Protein AF-A0A1V2QNB5-F1 (afdb_monomer)

Structure (mmCIF, N/CA/C/O backbone):
data_AF-A0A1V2QNB5-F1
#
_entry.id   AF-A0A1V2QNB5-F1
#
loop_
_atom_site.group_PDB
_atom_site.id
_atom_site.type_symbol
_atom_site.label_atom_id
_atom_site.label_alt_id
_atom_site.label_comp_id
_atom_site.label_asym_id
_atom_site.label_entity_id
_atom_site.label_seq_id
_atom_site.pdbx_PDB_ins_code
_atom_site.Cartn_x
_atom_site.Cartn_y
_atom_site.Cartn_z
_atom_site.occupancy
_atom_site.B_iso_or_equiv
_atom_site.auth_seq_id
_atom_site.auth_comp_id
_atom_site.auth_asym_id
_atom_site.auth_atom_id
_atom_site.pdbx_PDB_model_num
ATOM 1 N N . MET A 1 1 ? 10.510 26.932 0.802 1.00 48.47 1 MET A N 1
ATOM 2 C CA . MET A 1 1 ? 9.905 25.818 1.568 1.00 48.47 1 MET A CA 1
ATOM 3 C C . MET A 1 1 ? 9.309 24.853 0.549 1.00 48.47 1 MET A C 1
ATOM 5 O O . MET A 1 1 ? 8.518 25.289 -0.274 1.00 48.47 1 MET A O 1
ATOM 9 N N . ASN A 1 2 ? 9.828 23.622 0.492 1.00 51.28 2 ASN A N 1
ATOM 10 C CA . ASN A 1 2 ? 9.692 22.687 -0.637 1.00 51.28 2 ASN A CA 1
ATOM 11 C C . ASN A 1 2 ? 8.295 22.054 -0.725 1.00 51.28 2 ASN A C 1
ATOM 13 O O . ASN A 1 2 ? 7.867 21.399 0.221 1.00 51.28 2 ASN A O 1
ATOM 17 N N . ALA A 1 3 ? 7.642 22.161 -1.886 1.00 62.28 3 ALA A N 1
ATOM 18 C CA . ALA A 1 3 ? 6.327 21.572 -2.167 1.00 62.28 3 ALA A CA 1
ATOM 19 C C . ALA A 1 3 ? 6.233 20.064 -1.835 1.00 62.28 3 ALA A C 1
ATOM 21 O O . ALA A 1 3 ? 5.201 19.597 -1.362 1.00 62.28 3 ALA A O 1
ATOM 22 N N . SER A 1 4 ? 7.329 19.311 -1.993 1.00 61.31 4 SER A N 1
ATOM 23 C CA . SER A 1 4 ? 7.379 17.872 -1.694 1.00 61.31 4 SER A CA 1
ATOM 24 C C . SER A 1 4 ? 7.181 17.534 -0.211 1.00 61.31 4 SER A C 1
ATOM 26 O O . SER A 1 4 ? 6.641 16.478 0.097 1.00 61.31 4 SER A O 1
ATOM 28 N N . ALA A 1 5 ? 7.597 18.410 0.712 1.00 68.69 5 ALA A N 1
ATOM 29 C CA . ALA A 1 5 ? 7.416 18.175 2.147 1.00 68.69 5 ALA A CA 1
ATOM 30 C C . ALA A 1 5 ? 5.955 18.387 2.581 1.00 68.69 5 ALA A C 1
ATOM 32 O O . ALA A 1 5 ? 5.453 17.624 3.401 1.00 68.69 5 ALA A O 1
ATOM 33 N N . SER A 1 6 ? 5.267 19.373 1.986 1.00 79.25 6 SER A N 1
ATOM 34 C CA . SER A 1 6 ? 3.829 19.600 2.213 1.00 79.25 6 SER A CA 1
ATOM 35 C C . SER A 1 6 ? 3.013 18.397 1.752 1.00 79.25 6 SER A C 1
ATOM 37 O O . SER A 1 6 ? 2.208 17.865 2.506 1.00 79.25 6 SER A O 1
ATOM 39 N N . HIS A 1 7 ? 3.316 17.895 0.553 1.00 84.06 7 HIS A N 1
ATOM 40 C CA . HIS A 1 7 ? 2.562 16.798 -0.046 1.00 84.06 7 HIS A CA 1
ATOM 41 C C . HIS A 1 7 ? 2.632 15.498 0.770 1.00 84.06 7 HIS A C 1
ATOM 43 O O . HIS A 1 7 ? 1.643 14.786 0.911 1.00 84.06 7 HIS A O 1
ATOM 49 N N . ILE A 1 8 ? 3.794 15.194 1.353 1.00 86.19 8 ILE A N 1
ATOM 50 C CA . ILE A 1 8 ? 3.954 14.013 2.209 1.00 86.19 8 ILE A CA 1
ATOM 51 C C . ILE A 1 8 ? 3.248 14.179 3.553 1.00 86.19 8 ILE A C 1
ATOM 53 O O . ILE A 1 8 ? 2.652 13.221 4.041 1.00 86.19 8 ILE A O 1
ATOM 57 N N . ALA A 1 9 ? 3.280 15.377 4.140 1.00 88.38 9 ALA A N 1
ATOM 58 C CA . ALA A 1 9 ? 2.545 15.653 5.370 1.00 88.38 9 ALA A CA 1
ATOM 59 C C . ALA A 1 9 ? 1.028 15.516 5.158 1.00 88.38 9 ALA A C 1
ATOM 61 O O . ALA A 1 9 ? 0.344 14.918 5.986 1.00 88.38 9 ALA A O 1
ATOM 62 N N . GLU A 1 10 ? 0.518 16.005 4.026 1.00 90.06 10 GLU A N 1
ATOM 63 C CA . GLU A 1 10 ? -0.882 15.850 3.619 1.00 90.06 10 GLU A CA 1
ATOM 64 C C . GLU A 1 10 ? -1.255 14.376 3.428 1.00 90.06 10 GLU A C 1
ATOM 66 O O . GLU A 1 10 ? -2.264 13.928 3.972 1.00 90.06 10 GLU A O 1
ATOM 71 N N . LEU A 1 11 ? -0.422 13.599 2.726 1.00 88.38 11 LEU A N 1
ATOM 72 C CA . LEU A 1 11 ? -0.644 12.163 2.541 1.00 88.38 11 LEU A CA 1
ATOM 73 C C . LEU A 1 11 ? -0.657 11.413 3.877 1.00 88.38 11 LEU A C 1
ATOM 75 O O . LEU A 1 11 ? -1.543 10.597 4.119 1.00 88.38 11 LEU A O 1
ATOM 79 N N . HIS A 1 12 ? 0.298 11.701 4.764 1.00 91.94 12 HIS A N 1
ATOM 80 C CA . HIS A 1 12 ? 0.333 11.089 6.089 1.00 91.94 12 HIS A CA 1
ATOM 81 C C . HIS A 1 12 ? -0.925 11.442 6.891 1.00 91.94 12 HIS A C 1
ATOM 83 O O . HIS A 1 12 ? -1.538 10.554 7.477 1.00 91.94 12 HIS A O 1
ATOM 89 N N . ALA A 1 13 ? -1.357 12.708 6.866 1.00 93.00 13 ALA A N 1
ATOM 90 C CA . ALA A 1 13 ? -2.582 13.140 7.533 1.00 93.00 13 ALA A CA 1
ATOM 91 C C . ALA A 1 13 ? -3.816 12.386 7.011 1.00 93.00 13 ALA A C 1
ATOM 93 O O . ALA A 1 13 ? -4.605 11.898 7.818 1.00 93.00 13 ALA A O 1
ATOM 94 N N . GLN A 1 14 ? -3.946 12.227 5.689 1.00 92.19 14 GLN A N 1
ATOM 95 C CA . GLN A 1 14 ? -5.027 11.451 5.071 1.00 92.19 14 GLN A CA 1
ATOM 96 C C . GLN A 1 14 ? -5.015 9.990 5.527 1.00 92.19 14 GLN A C 1
ATOM 98 O O . GLN A 1 14 ? -6.042 9.481 5.963 1.00 92.19 14 GLN A O 1
ATOM 103 N N . VAL A 1 15 ? -3.849 9.337 5.500 1.00 94.50 15 VAL A N 1
ATOM 104 C CA . VAL A 1 15 ? -3.688 7.946 5.951 1.00 94.50 15 VAL A CA 1
ATOM 105 C C . VAL A 1 15 ? -4.107 7.794 7.413 1.00 94.50 15 VAL A C 1
ATOM 107 O O . VAL A 1 15 ? -4.897 6.912 7.734 1.00 94.50 15 VAL A O 1
ATOM 110 N N . THR A 1 16 ? -3.642 8.686 8.291 1.00 94.75 16 THR A N 1
ATOM 111 C CA . THR A 1 16 ? -3.956 8.625 9.729 1.00 94.75 16 THR A CA 1
ATOM 112 C C . THR A 1 16 ? -5.381 9.046 10.087 1.00 94.75 16 THR A C 1
ATOM 114 O O . THR A 1 16 ? -5.803 8.830 11.218 1.00 94.75 16 THR A O 1
ATOM 117 N N . ALA A 1 17 ? -6.127 9.654 9.160 1.00 94.81 17 ALA A N 1
ATOM 118 C CA . ALA A 1 17 ? -7.523 10.025 9.382 1.00 94.81 17 ALA A CA 1
ATOM 119 C C . ALA A 1 17 ? -8.484 8.831 9.246 1.00 94.81 17 ALA A C 1
ATOM 121 O O . ALA A 1 17 ? -9.635 8.919 9.678 1.00 94.81 17 ALA A O 1
ATOM 122 N N . HIS A 1 18 ? -8.038 7.721 8.651 1.00 93.69 18 HIS A N 1
ATOM 123 C CA . HIS A 1 18 ? -8.824 6.495 8.589 1.00 93.69 18 HIS A CA 1
ATOM 124 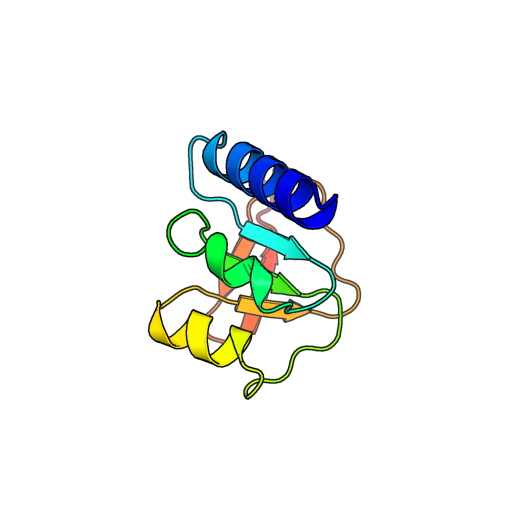C C . HIS A 1 18 ? -8.864 5.799 9.955 1.00 93.69 18 HIS A C 1
ATOM 126 O O . HIS A 1 18 ? -7.874 5.764 10.681 1.00 93.69 18 HIS A O 1
ATOM 132 N N . ALA A 1 19 ? -10.023 5.227 10.298 1.00 92.50 19 ALA A N 1
ATOM 133 C CA . ALA A 1 19 ? -10.222 4.534 11.574 1.00 92.50 19 ALA A CA 1
ATOM 134 C C . ALA A 1 19 ? -9.359 3.267 11.708 1.00 92.50 19 ALA A C 1
ATOM 136 O O . ALA A 1 19 ? -8.975 2.891 12.813 1.00 92.50 19 ALA A O 1
ATOM 137 N N . GLU A 1 20 ? -9.048 2.631 10.580 1.00 93.00 20 GLU A N 1
ATOM 138 C CA . GLU A 1 20 ? -8.166 1.473 10.484 1.00 93.00 20 GLU A CA 1
ATOM 139 C C . GLU A 1 20 ? -7.039 1.773 9.484 1.00 93.00 20 GLU A C 1
ATOM 141 O O . GLU A 1 20 ? -7.274 2.516 8.522 1.00 93.00 20 GLU A O 1
ATOM 146 N N . PRO A 1 21 ? -5.830 1.206 9.670 1.00 96.06 21 PRO A N 1
ATOM 147 C CA . 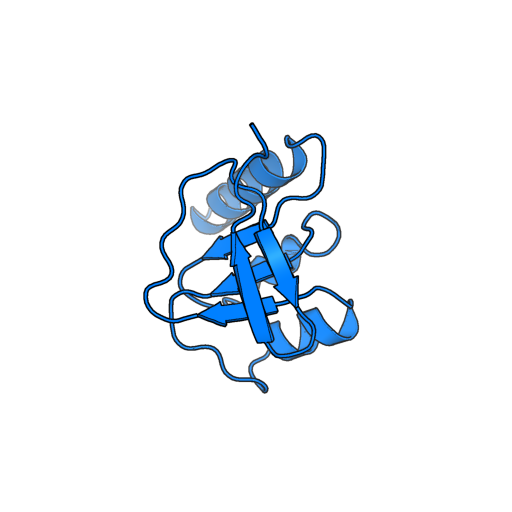PRO A 1 21 ? -4.721 1.404 8.742 1.00 96.06 21 PRO A CA 1
ATOM 148 C C . PRO A 1 21 ? -5.111 0.993 7.311 1.00 96.06 21 PRO A C 1
ATOM 150 O O . PRO A 1 21 ? -5.445 -0.171 7.080 1.00 96.06 21 PRO A O 1
ATOM 153 N N . PRO A 1 22 ? -5.065 1.901 6.322 1.00 96.88 22 PRO A N 1
ATOM 154 C CA . PRO A 1 22 ? -5.495 1.585 4.967 1.00 96.88 22 PRO A CA 1
ATOM 155 C C . PRO A 1 22 ? -4.428 0.800 4.197 1.00 96.88 22 PRO A C 1
ATOM 157 O O . PRO A 1 22 ? -3.233 0.861 4.501 1.00 96.88 22 PRO A O 1
ATOM 160 N N . VAL A 1 23 ? -4.850 0.110 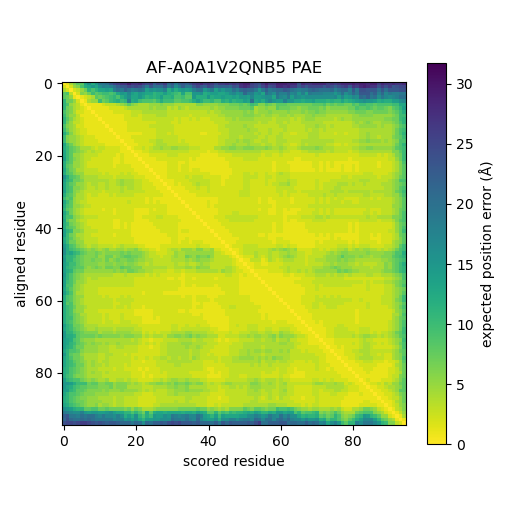3.136 1.00 96.94 23 VAL A N 1
ATOM 161 C CA . VAL A 1 23 ? -3.946 -0.316 2.059 1.00 96.94 23 VAL A CA 1
ATOM 162 C C . VAL A 1 23 ? -3.786 0.844 1.082 1.00 96.94 23 VAL A C 1
ATOM 164 O O . VAL A 1 23 ? -4.775 1.380 0.584 1.00 96.94 23 VAL A O 1
ATOM 167 N N . VAL A 1 24 ? -2.544 1.223 0.782 1.00 95.62 24 VAL A N 1
ATOM 168 C CA . VAL A 1 24 ? -2.248 2.353 -0.106 1.00 95.62 24 VAL A CA 1
ATOM 169 C C . VAL A 1 24 ? -1.898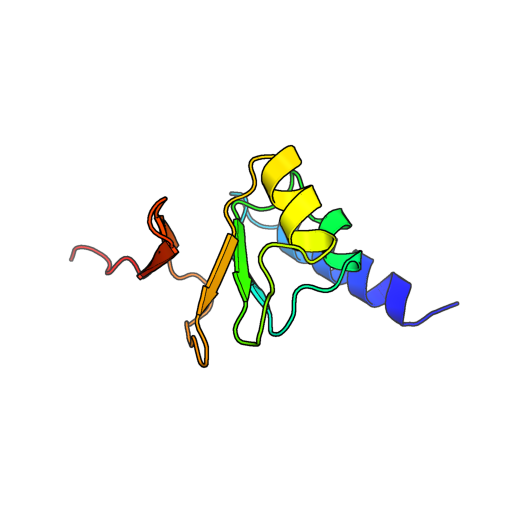 1.850 -1.507 1.00 95.62 24 VAL A C 1
ATOM 171 O O . VAL A 1 24 ? -0.956 1.078 -1.688 1.00 95.62 24 VAL A O 1
ATOM 174 N N . VAL A 1 25 ? -2.639 2.317 -2.512 1.00 95.75 25 VAL A N 1
ATOM 175 C CA . VAL A 1 25 ? -2.379 2.027 -3.930 1.00 95.75 25 VAL A CA 1
ATOM 176 C C . VAL A 1 25 ? -1.610 3.194 -4.548 1.00 95.75 25 VAL A C 1
ATOM 178 O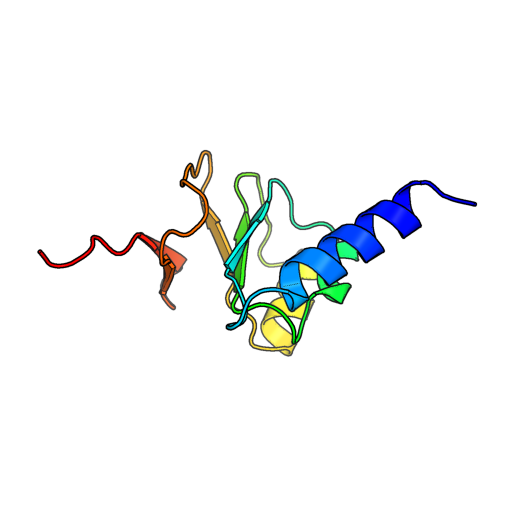 O . VAL A 1 25 ? -2.057 4.337 -4.484 1.00 95.75 25 VAL A O 1
ATOM 181 N N . VAL A 1 26 ? -0.445 2.923 -5.136 1.00 94.06 26 VAL A N 1
ATOM 182 C CA . VAL A 1 26 ? 0.447 3.933 -5.735 1.00 94.06 26 VAL A CA 1
ATOM 183 C C . VAL A 1 26 ? 1.089 3.413 -7.016 1.00 94.06 26 VAL A C 1
ATOM 185 O O . VAL A 1 26 ? 1.167 2.211 -7.251 1.00 94.06 26 VAL A O 1
ATOM 188 N N . ASP A 1 27 ? 1.624 4.308 -7.842 1.00 93.00 27 ASP A N 1
ATOM 189 C CA . ASP A 1 27 ? 2.270 3.900 -9.093 1.00 93.00 27 ASP A CA 1
ATOM 190 C C . ASP A 1 27 ? 3.633 3.254 -8.888 1.00 93.00 27 ASP A C 1
ATOM 192 O O . ASP A 1 27 ? 3.967 2.286 -9.562 1.00 93.00 27 ASP A O 1
ATOM 196 N N . ARG A 1 28 ? 4.470 3.796 -8.000 1.00 91.50 28 ARG A N 1
ATOM 197 C CA . ARG A 1 28 ? 5.872 3.371 -7.895 1.00 91.50 28 ARG A CA 1
ATOM 198 C C . ARG A 1 28 ? 6.350 3.296 -6.449 1.00 91.50 28 ARG A C 1
ATOM 200 O O . ARG A 1 28 ? 5.914 4.097 -5.621 1.00 91.50 28 ARG A O 1
ATOM 207 N N . PRO A 1 29 ? 7.299 2.392 -6.150 1.00 93.00 29 PRO A N 1
ATOM 208 C CA . PRO A 1 29 ? 7.855 2.218 -4.812 1.00 93.00 29 PRO A CA 1
ATOM 209 C C . PRO A 1 29 ? 8.901 3.296 -4.481 1.00 93.00 29 PRO A C 1
ATOM 211 O O . PRO A 1 29 ? 10.100 3.022 -4.393 1.00 93.00 29 PRO A O 1
ATOM 214 N N . PHE A 1 30 ? 8.469 4.548 -4.319 1.00 92.00 30 PHE A N 1
ATOM 215 C CA . PHE A 1 30 ? 9.365 5.637 -3.925 1.00 92.00 30 PHE A CA 1
ATOM 216 C C . PHE A 1 30 ? 9.756 5.539 -2.449 1.00 92.00 30 PHE A C 1
ATOM 218 O O . PHE A 1 30 ? 8.898 5.388 -1.587 1.00 92.00 30 PHE A O 1
ATOM 225 N N . ALA A 1 31 ? 11.048 5.708 -2.148 1.00 91.38 31 ALA A N 1
ATOM 226 C CA . ALA A 1 31 ? 11.588 5.588 -0.789 1.00 91.38 31 ALA A CA 1
ATOM 227 C C . ALA A 1 31 ? 10.876 6.482 0.241 1.00 91.38 31 ALA A C 1
ATOM 229 O O . ALA A 1 31 ? 10.731 6.093 1.393 1.00 91.38 31 ALA A O 1
ATOM 230 N N . ILE A 1 32 ? 10.380 7.650 -0.181 1.00 91.81 32 ILE A N 1
ATOM 231 C CA . ILE A 1 32 ? 9.645 8.572 0.691 1.00 91.81 32 ILE A CA 1
ATOM 232 C C . ILE A 1 32 ? 8.378 7.950 1.293 1.00 91.81 32 ILE A C 1
ATOM 234 O O . ILE A 1 32 ? 7.969 8.355 2.371 1.00 91.81 32 ILE A O 1
ATOM 238 N N . LEU A 1 33 ? 7.787 6.933 0.656 1.00 94.19 33 LEU A N 1
ATOM 239 C CA . LEU A 1 33 ? 6.617 6.221 1.180 1.00 94.19 33 LEU A CA 1
ATOM 240 C C . LEU A 1 33 ? 6.922 5.436 2.464 1.00 94.19 33 LEU A C 1
ATOM 242 O O . LEU A 1 33 ? 5.993 5.082 3.185 1.00 94.19 33 LEU A O 1
ATOM 246 N N . ALA A 1 34 ? 8.200 5.209 2.794 1.00 94.88 34 ALA A N 1
ATOM 247 C CA . ALA A 1 34 ? 8.603 4.583 4.052 1.00 94.88 34 ALA A CA 1
ATOM 248 C C . ALA A 1 34 ? 8.124 5.364 5.290 1.00 94.88 34 ALA A C 1
ATOM 250 O O . ALA A 1 34 ? 7.943 4.772 6.347 1.00 94.88 34 ALA A O 1
ATOM 251 N N . VAL A 1 35 ? 7.847 6.669 5.166 1.00 94.31 35 VAL A N 1
ATOM 252 C CA . VAL A 1 35 ? 7.278 7.484 6.258 1.00 94.31 35 VAL A CA 1
ATOM 253 C C . VAL A 1 35 ? 5.873 7.049 6.683 1.00 94.31 35 VAL A C 1
ATOM 255 O O . VAL A 1 35 ? 5.410 7.461 7.738 1.00 94.31 35 VAL A O 1
ATOM 258 N N . LEU A 1 36 ? 5.182 6.251 5.863 1.00 95.75 36 LEU A N 1
ATOM 259 C CA . LEU A 1 36 ? 3.842 5.741 6.161 1.00 95.75 36 LEU A CA 1
ATOM 260 C C . LEU A 1 36 ? 3.875 4.402 6.916 1.00 95.75 36 LEU A C 1
ATOM 262 O O . LEU A 1 36 ? 2.825 3.896 7.311 1.00 95.75 36 LEU A O 1
ATOM 266 N N . ILE A 1 37 ? 5.057 3.804 7.104 1.00 96.31 37 ILE A N 1
ATOM 267 C CA . ILE A 1 37 ? 5.214 2.548 7.844 1.00 96.31 37 ILE A CA 1
ATOM 268 C C . ILE A 1 37 ? 4.727 2.739 9.283 1.00 96.31 37 ILE A C 1
ATOM 270 O O . ILE A 1 37 ? 5.079 3.708 9.948 1.00 96.31 37 ILE A O 1
ATOM 274 N N . GLY A 1 38 ? 3.912 1.794 9.757 1.00 95.69 38 GLY A N 1
ATOM 275 C CA . GLY A 1 38 ? 3.227 1.874 11.050 1.00 95.69 38 GLY A CA 1
ATOM 276 C C . GLY A 1 38 ? 1.842 2.527 10.988 1.00 95.69 38 GLY A C 1
ATOM 277 O O . GLY A 1 38 ? 1.050 2.316 11.900 1.00 95.69 38 GLY A O 1
ATOM 278 N N . SER A 1 39 ? 1.520 3.235 9.899 1.00 96.69 39 SER A N 1
ATOM 279 C CA . SER A 1 39 ? 0.215 3.884 9.685 1.00 96.69 39 SER A CA 1
ATOM 280 C C . SER A 1 39 ? -0.622 3.220 8.584 1.00 96.69 39 SER A C 1
ATOM 282 O O . SER A 1 39 ? -1.759 3.619 8.357 1.00 96.69 39 SER A O 1
ATOM 284 N N . VAL A 1 40 ? -0.082 2.213 7.889 1.00 97.56 40 VAL A N 1
ATOM 285 C CA . VAL A 1 40 ? -0.736 1.512 6.768 1.00 97.56 40 VAL A CA 1
ATOM 286 C C . VAL A 1 40 ? -0.785 0.006 7.005 1.00 97.56 40 VAL A C 1
ATOM 288 O O . VAL A 1 40 ? 0.110 -0.558 7.634 1.00 97.56 40 VAL A O 1
ATOM 291 N N . ALA A 1 41 ? -1.799 -0.654 6.447 1.00 97.19 41 ALA A N 1
ATOM 292 C CA . ALA A 1 41 ? -1.909 -2.113 6.436 1.00 97.19 41 ALA A CA 1
ATOM 293 C C . ALA A 1 41 ? -1.095 -2.768 5.308 1.00 97.19 41 ALA A C 1
ATOM 295 O O . ALA A 1 41 ? -0.818 -3.963 5.366 1.00 97.19 41 ALA A O 1
ATOM 296 N N . GLY A 1 42 ? -0.712 -2.012 4.274 1.00 97.19 42 GLY A N 1
ATOM 297 C CA . GLY A 1 42 ? 0.093 -2.523 3.168 1.00 97.19 42 GLY A CA 1
ATOM 298 C C . GLY A 1 42 ? 0.101 -1.616 1.941 1.00 97.19 42 GLY A C 1
ATOM 299 O O . GLY A 1 42 ? -0.500 -0.541 1.941 1.00 97.19 42 GLY A O 1
ATOM 300 N N . PHE A 1 43 ? 0.771 -2.073 0.881 1.00 97.25 43 PHE A N 1
ATOM 301 C CA . PHE A 1 43 ? 0.905 -1.344 -0.383 1.00 97.25 43 PHE A CA 1
ATOM 302 C C . PHE A 1 43 ? 0.553 -2.191 -1.608 1.00 97.25 43 PHE A C 1
ATOM 304 O O . PHE A 1 43 ? 0.919 -3.364 -1.696 1.00 97.25 43 PHE A O 1
ATOM 311 N N . VAL A 1 44 ? -0.056 -1.556 -2.609 1.00 97.06 44 VAL A N 1
ATOM 312 C CA . VAL A 1 44 ? -0.159 -2.088 -3.976 1.00 97.06 44 VAL A CA 1
ATOM 313 C C . VAL A 1 44 ? 0.534 -1.123 -4.937 1.00 97.06 44 VAL A C 1
ATOM 315 O O . VAL A 1 44 ? 0.217 0.066 -4.966 1.00 97.06 44 VAL A O 1
ATOM 318 N N . PHE A 1 45 ? 1.477 -1.630 -5.731 1.00 96.00 45 PHE A N 1
ATOM 319 C CA . PHE A 1 45 ? 2.203 -0.859 -6.742 1.00 96.00 45 PHE A CA 1
ATOM 320 C C . PHE A 1 45 ? 1.665 -1.165 -8.146 1.00 96.00 45 PHE A C 1
ATOM 322 O O . PHE A 1 45 ? 1.791 -2.301 -8.606 1.00 96.00 45 PHE A O 1
ATOM 329 N N . ARG A 1 46 ? 1.111 -0.156 -8.833 1.00 95.50 46 ARG A N 1
ATOM 330 C CA . ARG 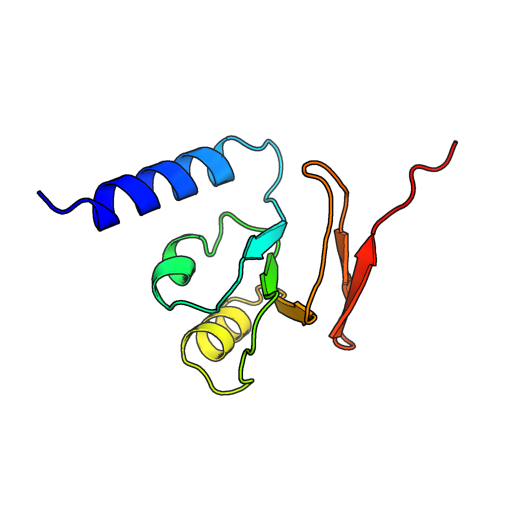A 1 46 ? 0.579 -0.278 -10.209 1.00 95.50 46 ARG A CA 1
ATOM 331 C C . ARG A 1 46 ? 1.662 -0.314 -11.283 1.00 95.50 46 ARG A C 1
ATOM 333 O O . ARG A 1 46 ? 1.438 -0.789 -12.387 1.00 95.50 46 ARG A O 1
ATOM 340 N N . GLY A 1 47 ? 2.838 0.222 -10.985 1.00 89.31 47 GLY A N 1
ATOM 341 C CA . GLY A 1 47 ? 4.003 0.207 -11.857 1.00 89.31 47 GLY A CA 1
ATOM 342 C C . GLY A 1 47 ? 5.055 -0.812 -11.412 1.00 89.31 47 GLY A C 1
ATOM 343 O O . GLY A 1 47 ? 4.896 -1.483 -10.387 1.00 89.31 47 GLY A O 1
ATOM 344 N N . PRO A 1 48 ? 6.168 -0.915 -12.161 1.00 85.75 48 PRO A N 1
ATOM 345 C CA . PRO A 1 48 ? 7.231 -1.861 -11.856 1.00 85.75 48 PRO A CA 1
ATOM 346 C C . PRO A 1 48 ? 7.822 -1.631 -10.462 1.00 85.75 48 PRO A C 1
ATOM 348 O O . PRO A 1 48 ? 8.289 -0.533 -10.142 1.00 85.75 48 PRO A O 1
ATOM 351 N N . ALA A 1 49 ? 7.872 -2.694 -9.664 1.00 88.69 49 ALA A N 1
ATOM 352 C CA . ALA A 1 49 ? 8.631 -2.755 -8.424 1.00 88.69 49 ALA A CA 1
ATOM 353 C C . ALA A 1 49 ? 9.598 -3.944 -8.468 1.00 88.69 49 ALA A C 1
ATOM 355 O O . ALA A 1 49 ? 9.283 -5.000 -9.012 1.00 88.69 49 ALA A O 1
ATOM 356 N N . SER A 1 50 ? 10.790 -3.770 -7.899 1.00 89.56 50 SER A N 1
ATOM 357 C CA . SER A 1 50 ? 11.785 -4.838 -7.789 1.00 89.56 50 SER A CA 1
ATOM 358 C C . SER A 1 50 ? 11.836 -5.352 -6.360 1.00 89.56 50 SER A C 1
ATOM 360 O O . SER A 1 50 ? 11.890 -4.560 -5.423 1.00 89.56 50 SER A O 1
ATOM 362 N N . MET A 1 51 ? 11.939 -6.671 -6.201 1.00 89.25 51 MET A N 1
ATOM 363 C CA . MET A 1 51 ? 12.113 -7.321 -4.898 1.00 89.25 51 MET A CA 1
ATOM 364 C C . MET A 1 51 ? 13.349 -6.836 -4.127 1.00 89.25 51 MET A C 1
ATOM 366 O O . MET A 1 51 ? 13.419 -7.033 -2.918 1.00 89.25 51 MET A O 1
ATOM 370 N N . LEU A 1 52 ? 14.331 -6.226 -4.798 1.00 92.06 52 LEU A N 1
ATOM 371 C CA . LEU A 1 52 ? 15.568 -5.728 -4.187 1.00 92.06 52 LEU A CA 1
ATOM 372 C C . LEU A 1 52 ? 15.672 -4.197 -4.186 1.00 92.06 52 LEU A C 1
ATOM 374 O O . LEU A 1 52 ? 16.738 -3.662 -3.886 1.00 92.06 52 LEU A O 1
ATOM 378 N N . CYS A 1 53 ? 14.603 -3.465 -4.525 1.00 90.62 53 CYS A N 1
ATOM 379 C CA . CYS A 1 53 ? 14.635 -2.015 -4.361 1.00 90.62 53 CYS A CA 1
ATOM 380 C C . CYS A 1 53 ? 14.609 -1.640 -2.870 1.00 90.62 53 CYS A C 1
ATOM 382 O O . CYS A 1 53 ? 14.131 -2.404 -2.029 1.00 90.62 53 CYS A O 1
ATOM 384 N N . HIS A 1 54 ? 15.115 -0.445 -2.551 1.00 94.19 54 HIS A N 1
ATOM 385 C CA . HIS A 1 54 ? 15.251 0.015 -1.168 1.00 94.19 54 HIS A CA 1
ATOM 386 C C . HIS A 1 54 ? 13.932 -0.076 -0.388 1.00 94.19 54 HIS A C 1
ATOM 388 O O . HIS A 1 54 ? 13.898 -0.687 0.675 1.00 94.19 54 HIS A O 1
ATOM 394 N N . LEU A 1 55 ? 12.830 0.439 -0.948 1.00 95.25 55 LEU A N 1
ATOM 395 C CA . LEU A 1 55 ? 11.534 0.395 -0.270 1.00 95.25 55 LEU A CA 1
ATOM 396 C C . LEU A 1 55 ? 11.058 -1.047 -0.029 1.00 95.25 55 LEU A C 1
ATOM 398 O O . LEU A 1 55 ? 10.603 -1.356 1.064 1.00 95.25 55 LEU A O 1
ATOM 402 N N . SER A 1 56 ? 11.199 -1.956 -0.998 1.00 94.00 56 SER A N 1
ATOM 403 C CA . SER A 1 56 ? 10.790 -3.360 -0.831 1.00 94.00 56 SER A CA 1
ATOM 404 C C . SER A 1 56 ? 11.598 -4.108 0.233 1.00 94.00 56 SER A C 1
ATOM 406 O O . SER A 1 56 ? 11.099 -5.064 0.823 1.00 94.00 56 SER A O 1
ATOM 408 N N . ILE A 1 57 ? 12.847 -3.713 0.487 1.00 95.56 57 ILE A N 1
ATOM 409 C CA . ILE A 1 57 ? 13.633 -4.236 1.615 1.00 95.56 57 ILE A CA 1
ATOM 410 C C . ILE A 1 57 ? 13.054 -3.712 2.930 1.00 95.56 57 ILE A C 1
ATOM 412 O O . ILE A 1 57 ? 12.642 -4.519 3.759 1.00 95.56 57 ILE A O 1
ATOM 416 N N . VAL A 1 58 ? 12.916 -2.391 3.059 1.00 97.19 58 VAL A N 1
ATOM 417 C CA . VAL A 1 58 ? 12.406 -1.740 4.276 1.00 97.19 58 VAL A C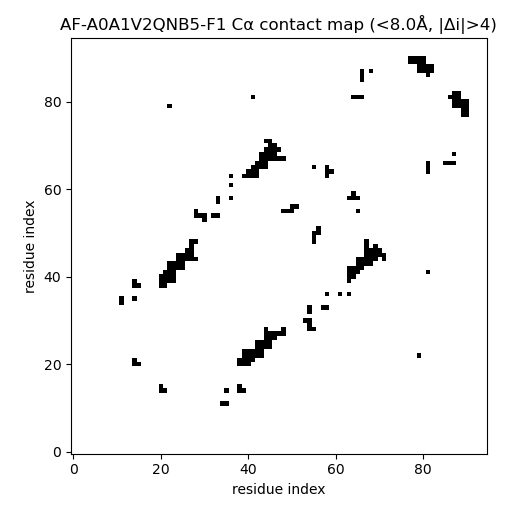A 1
ATOM 418 C C . VAL A 1 58 ? 11.012 -2.264 4.653 1.00 97.19 58 VAL A C 1
ATOM 420 O O . VAL A 1 58 ? 10.768 -2.608 5.804 1.00 97.19 58 VAL A O 1
ATOM 423 N N . LEU A 1 59 ? 10.098 -2.415 3.689 1.00 96.62 59 LEU A N 1
ATOM 424 C CA . LEU A 1 59 ? 8.755 -2.949 3.950 1.00 96.62 59 LEU A CA 1
ATOM 425 C C . LEU A 1 59 ? 8.793 -4.360 4.553 1.00 96.62 59 LEU A C 1
ATOM 427 O O . LEU A 1 59 ? 8.045 -4.643 5.484 1.00 96.62 59 LEU A O 1
ATOM 431 N N . ARG A 1 60 ? 9.694 -5.231 4.077 1.00 95.25 60 ARG A N 1
ATOM 432 C CA . ARG A 1 60 ? 9.848 -6.591 4.620 1.00 95.25 60 ARG A CA 1
ATOM 433 C C . ARG A 1 60 ? 10.440 -6.591 6.023 1.00 95.25 60 ARG A C 1
ATOM 435 O O . ARG A 1 60 ? 9.969 -7.354 6.858 1.00 95.25 60 ARG A O 1
ATOM 442 N N . GLU A 1 61 ? 11.429 -5.741 6.291 1.00 97.44 61 GLU A N 1
ATOM 443 C CA . GLU A 1 61 ? 12.027 -5.598 7.628 1.00 97.44 61 GLU A CA 1
ATOM 444 C C . GLU A 1 61 ? 10.996 -5.144 8.670 1.00 97.44 61 GLU A C 1
ATOM 446 O O . GLU A 1 61 ? 11.044 -5.575 9.820 1.00 97.44 61 GLU A O 1
ATOM 451 N N . HIS A 1 62 ? 10.019 -4.339 8.248 1.00 97.50 62 HIS A N 1
ATOM 452 C CA . HIS A 1 62 ? 8.914 -3.873 9.084 1.00 97.50 62 HIS A CA 1
ATOM 453 C C . HIS A 1 62 ? 7.651 -4.749 9.015 1.00 97.50 62 HIS A C 1
ATOM 455 O O . HIS A 1 62 ? 6.643 -4.405 9.629 1.00 97.50 62 HIS A O 1
ATOM 461 N N . GLY A 1 63 ? 7.676 -5.867 8.282 1.00 96.31 63 GLY A N 1
ATOM 462 C CA . GLY A 1 63 ? 6.531 -6.775 8.161 1.00 96.31 63 GLY A CA 1
ATOM 463 C C . GLY A 1 63 ? 5.311 -6.177 7.452 1.00 96.31 63 GLY A C 1
ATOM 464 O O . GLY A 1 63 ? 4.201 -6.655 7.662 1.00 96.31 63 GLY A O 1
ATOM 465 N N . VAL A 1 64 ? 5.495 -5.145 6.623 1.00 97.06 64 VAL A N 1
ATOM 466 C CA . VAL A 1 64 ? 4.417 -4.487 5.875 1.00 97.06 64 VAL A CA 1
ATOM 467 C C . VAL A 1 64 ? 4.171 -5.235 4.556 1.00 97.06 64 VAL A C 1
ATOM 469 O O . VAL A 1 64 ? 5.067 -5.269 3.703 1.00 97.06 64 VAL A O 1
ATOM 472 N N . PRO A 1 65 ? 2.974 -5.814 4.340 1.00 96.81 65 PRO A N 1
ATOM 473 C CA . PRO A 1 65 ? 2.622 -6.480 3.091 1.00 96.81 65 PRO A CA 1
ATOM 474 C C . PRO A 1 65 ? 2.689 -5.527 1.899 1.00 96.81 65 PRO A C 1
ATOM 476 O O . PRO A 1 65 ? 2.182 -4.404 1.947 1.00 96.81 65 PRO A O 1
ATOM 479 N N . ALA A 1 66 ? 3.285 -5.986 0.802 1.00 96.31 66 ALA A N 1
ATOM 480 C CA . ALA A 1 66 ? 3.332 -5.215 -0.427 1.00 96.31 66 ALA A CA 1
ATOM 481 C C . ALA A 1 66 ? 3.392 -6.107 -1.662 1.00 96.31 66 ALA A C 1
ATOM 483 O O . ALA A 1 66 ? 3.976 -7.190 -1.639 1.00 96.31 66 ALA A O 1
ATOM 484 N N . VAL A 1 67 ? 2.805 -5.626 -2.752 1.00 95.88 67 VAL A N 1
ATOM 485 C CA . VAL A 1 67 ? 2.658 -6.381 -3.997 1.00 95.88 67 VAL A CA 1
ATOM 486 C C . VAL A 1 67 ? 2.667 -5.441 -5.196 1.00 95.88 67 VAL A C 1
ATOM 488 O O . VAL A 1 67 ? 2.190 -4.311 -5.118 1.00 95.88 67 VAL A O 1
ATOM 491 N N . SER A 1 68 ? 3.242 -5.898 -6.305 1.00 94.81 68 SER A N 1
ATOM 492 C CA . SER A 1 68 ? 3.207 -5.187 -7.583 1.00 94.81 68 SER A CA 1
ATOM 493 C C . SER A 1 68 ? 2.202 -5.874 -8.491 1.00 94.81 68 SER A C 1
ATOM 495 O O . SER A 1 68 ? 2.353 -7.056 -8.796 1.00 94.81 68 SER A O 1
ATOM 497 N N . VAL A 1 69 ? 1.169 -5.137 -8.884 1.00 94.31 69 VAL A N 1
ATOM 498 C CA . VAL A 1 69 ? 0.107 -5.613 -9.770 1.00 94.31 69 VAL A CA 1
ATOM 499 C C . VAL A 1 69 ? -0.045 -4.563 -10.869 1.00 94.31 69 VAL A C 1
ATOM 501 O O . VAL A 1 69 ? -0.659 -3.522 -10.627 1.00 94.31 69 VAL A O 1
ATOM 504 N N . PRO A 1 70 ? 0.572 -4.781 -12.045 1.00 91.31 70 PRO A N 1
ATOM 505 C CA . PRO A 1 70 ? 0.459 -3.865 -13.170 1.00 91.31 70 PRO A CA 1
ATOM 506 C C . PRO A 1 70 ? -0.996 -3.564 -13.524 1.00 91.31 70 PRO A C 1
ATOM 508 O O . PRO A 1 70 ? -1.828 -4.470 -13.502 1.00 91.31 70 PRO A O 1
ATOM 511 N N . ASP A 1 71 ? -1.284 -2.297 -13.828 1.00 87.81 71 ASP A N 1
ATOM 512 C CA . ASP A 1 71 ? -2.611 -1.819 -14.247 1.00 87.81 71 ASP A CA 1
ATOM 513 C C . ASP A 1 71 ? -3.744 -2.147 -13.251 1.00 87.81 71 ASP A C 1
ATOM 515 O O . ASP A 1 71 ? -4.908 -2.300 -13.622 1.00 87.81 71 ASP A O 1
ATOM 519 N N . PHE A 1 72 ? -3.408 -2.273 -11.961 1.00 93.75 72 PHE A N 1
ATOM 520 C CA . PHE A 1 72 ? -4.387 -2.528 -10.910 1.00 93.75 72 PHE A CA 1
ATOM 521 C C . PHE A 1 72 ? -5.264 -1.302 -10.656 1.00 93.75 72 PHE A C 1
ATOM 523 O O . PHE A 1 72 ? -4.790 -0.275 -10.169 1.00 93.75 72 PHE A O 1
ATOM 530 N N . GLU A 1 73 ? -6.558 -1.449 -10.923 1.00 92.56 73 GLU A N 1
ATOM 531 C CA . GLU A 1 73 ? -7.568 -0.419 -10.707 1.00 92.56 73 GLU A CA 1
ATOM 532 C C . GLU A 1 73 ? -8.558 -0.865 -9.629 1.00 92.56 73 GLU A C 1
ATOM 534 O O . GLU A 1 73 ? -9.097 -1.975 -9.658 1.00 92.56 73 GLU A O 1
ATOM 539 N N . VAL A 1 74 ? -8.796 0.013 -8.657 1.00 93.44 74 VAL A N 1
ATOM 540 C CA . VAL A 1 74 ? -9.765 -0.208 -7.586 1.00 93.44 74 VAL A CA 1
ATOM 541 C C . VAL A 1 74 ? -10.339 1.122 -7.117 1.00 93.44 74 VAL A C 1
ATOM 543 O O . VAL A 1 74 ? -9.637 2.128 -7.026 1.00 93.44 74 VAL A O 1
ATOM 546 N N . GLU A 1 75 ? -11.627 1.125 -6.799 1.00 92.81 75 GLU A N 1
ATOM 547 C CA . GLU A 1 75 ? -12.283 2.275 -6.185 1.00 92.81 75 GLU A CA 1
ATOM 548 C C . GLU A 1 75 ? -11.819 2.462 -4.732 1.00 92.81 75 GLU A C 1
ATOM 550 O O . GLU A 1 75 ? -11.54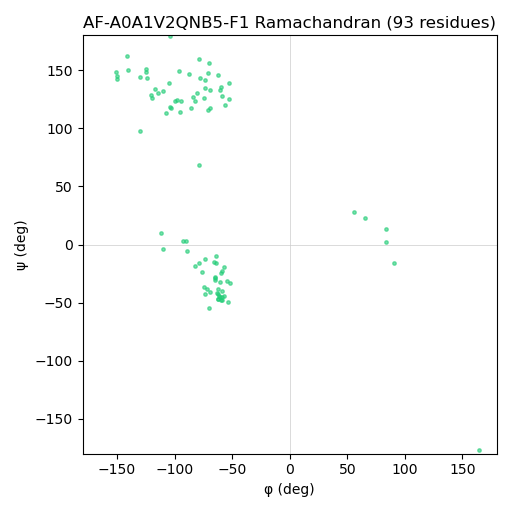6 1.497 -4.011 1.00 92.81 75 GLU A O 1
ATOM 555 N N . GLN A 1 76 ? -11.755 3.713 -4.271 1.00 90.56 76 GLN A N 1
ATOM 556 C CA . GLN A 1 76 ? -11.450 3.991 -2.868 1.00 90.56 76 GLN A CA 1
ATOM 557 C C . GLN A 1 76 ? -12.526 3.416 -1.936 1.00 90.56 76 GLN A C 1
ATOM 559 O O . GLN A 1 76 ? -13.710 3.393 -2.261 1.00 90.56 76 GLN A O 1
ATOM 564 N N . GLY A 1 77 ? -12.100 2.965 -0.754 1.00 90.19 77 GLY A N 1
ATOM 565 C CA . GLY A 1 77 ? -12.990 2.387 0.259 1.00 90.19 77 GLY A CA 1
ATOM 566 C C . GLY A 1 77 ? -13.301 0.900 0.066 1.00 90.19 77 GLY A C 1
ATOM 567 O O . GLY A 1 77 ? -14.050 0.330 0.855 1.00 90.19 77 GLY A O 1
ATOM 568 N N . ARG A 1 78 ? -12.724 0.243 -0.948 1.00 93.62 78 ARG A N 1
ATOM 569 C CA . ARG A 1 78 ? -12.812 -1.216 -1.101 1.00 93.62 78 ARG A CA 1
ATOM 570 C C . ARG A 1 78 ? -11.850 -1.931 -0.154 1.00 93.62 78 ARG A C 1
ATOM 572 O O . ARG A 1 78 ? -10.723 -1.489 0.047 1.00 93.62 78 ARG A O 1
ATOM 579 N N . VAL A 1 79 ? -12.289 -3.071 0.378 1.00 93.38 79 VAL A N 1
ATOM 580 C CA . VAL A 1 79 ? -11.453 -3.936 1.218 1.00 93.38 79 VAL A CA 1
ATOM 581 C C . VAL A 1 79 ? -10.559 -4.799 0.330 1.00 93.38 79 VAL A C 1
ATOM 583 O O . VAL A 1 79 ? -11.029 -5.430 -0.622 1.00 93.38 79 VAL A O 1
ATOM 586 N N . LEU A 1 80 ? -9.264 -4.810 0.641 1.00 95.50 80 LEU A N 1
ATOM 587 C CA . LEU A 1 80 ? -8.238 -5.546 -0.089 1.00 95.50 80 LEU A CA 1
ATOM 588 C C . LEU A 1 80 ? -7.596 -6.596 0.814 1.00 95.50 80 LEU A C 1
ATOM 590 O O . LEU A 1 80 ? -7.174 -6.296 1.926 1.00 95.50 80 LEU A O 1
ATOM 594 N N . ASN A 1 81 ? -7.456 -7.808 0.289 1.00 95.19 81 ASN A N 1
ATOM 595 C CA . ASN A 1 81 ? -6.723 -8.896 0.920 1.00 95.19 81 ASN A CA 1
ATOM 596 C C . ASN A 1 81 ? -5.410 -9.116 0.163 1.00 95.19 81 ASN A C 1
ATOM 598 O O . ASN A 1 81 ? -5.427 -9.528 -1.000 1.00 95.19 81 ASN A O 1
ATOM 602 N N . LEU A 1 82 ? -4.284 -8.829 0.820 1.00 95.12 82 LEU A N 1
ATOM 603 C CA . LEU A 1 82 ? -2.935 -9.044 0.294 1.00 95.12 82 LEU A CA 1
ATOM 604 C C . LEU A 1 82 ? -2.444 -10.398 0.800 1.00 95.12 82 LEU A C 1
ATOM 606 O O . LEU A 1 82 ? -2.267 -10.597 2.002 1.00 95.12 82 LEU A O 1
ATOM 610 N N . LEU A 1 83 ? -2.259 -11.343 -0.112 1.00 92.94 83 LEU A N 1
ATOM 611 C CA . LEU A 1 83 ? -1.950 -12.726 0.224 1.00 92.94 83 LEU A CA 1
ATOM 612 C C . LEU A 1 83 ? -0.441 -12.989 0.165 1.00 92.94 83 LEU A C 1
ATOM 614 O O . LEU A 1 83 ? 0.281 -12.424 -0.654 1.00 92.94 83 LEU A O 1
ATOM 618 N N . GLY A 1 84 ? 0.041 -13.912 1.004 1.00 88.06 84 GLY A N 1
ATOM 619 C CA . GLY A 1 84 ? 1.467 -14.267 1.090 1.00 88.06 84 GLY A CA 1
ATOM 620 C C . GLY A 1 84 ? 2.060 -14.907 -0.175 1.00 88.06 84 GLY A C 1
ATOM 621 O O . GLY A 1 84 ? 3.273 -15.060 -0.269 1.00 88.06 84 GLY A O 1
ATOM 622 N N . ASN A 1 85 ? 1.225 -15.267 -1.152 1.00 90.75 85 ASN A N 1
ATOM 623 C CA . ASN A 1 85 ? 1.637 -15.742 -2.476 1.00 90.75 85 ASN A CA 1
ATOM 624 C C . ASN A 1 85 ? 1.795 -14.607 -3.509 1.00 90.75 85 ASN A C 1
ATOM 626 O O . ASN A 1 85 ? 2.072 -14.891 -4.671 1.00 90.75 85 ASN A O 1
ATOM 630 N N . GLY A 1 86 ? 1.610 -13.345 -3.109 1.00 89.12 86 GLY A N 1
ATOM 631 C CA . GLY A 1 86 ? 1.687 -12.190 -4.004 1.00 89.12 86 GLY A CA 1
ATOM 632 C C . GLY A 1 86 ? 0.395 -11.893 -4.770 1.00 89.12 86 GLY A C 1
ATOM 633 O O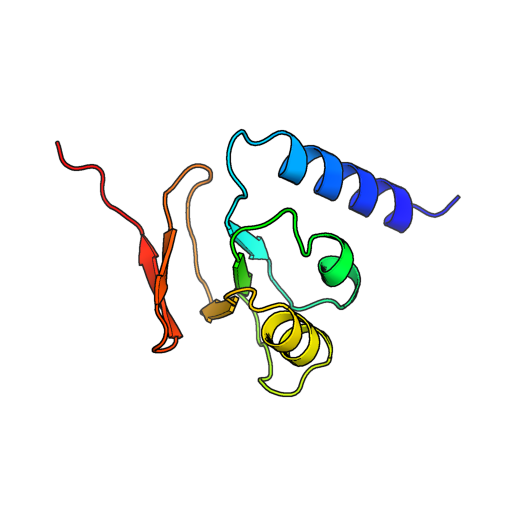 . GLY A 1 86 ? 0.430 -11.111 -5.713 1.00 89.12 86 GLY A O 1
ATOM 634 N N . GLU A 1 87 ? -0.741 -12.487 -4.395 1.00 92.81 87 GLU A N 1
ATOM 635 C CA . GLU A 1 87 ? -2.051 -12.123 -4.949 1.00 92.81 87 GLU A CA 1
ATOM 636 C C . GLU A 1 87 ? -2.707 -10.973 -4.169 1.00 92.81 87 GLU A C 1
ATOM 638 O O . GLU A 1 87 ? -2.606 -10.889 -2.943 1.00 92.81 87 GLU A O 1
ATOM 643 N N . VAL A 1 88 ? -3.463 -10.133 -4.882 1.00 94.81 88 VAL A N 1
ATOM 644 C CA . VAL A 1 88 ? -4.411 -9.172 -4.297 1.00 94.81 88 VAL A CA 1
ATOM 645 C C . VAL A 1 88 ? -5.824 -9.621 -4.619 1.00 94.81 88 VAL A C 1
ATOM 647 O O . VAL A 1 88 ? -6.137 -9.909 -5.774 1.00 94.81 88 VAL A O 1
ATOM 650 N N . ARG A 1 89 ? -6.702 -9.641 -3.615 1.00 94.75 89 ARG A N 1
ATOM 651 C CA . ARG A 1 89 ? -8.136 -9.885 -3.805 1.00 94.75 89 ARG A CA 1
ATOM 652 C C . ARG A 1 89 ? -8.944 -8.708 -3.298 1.00 94.75 89 ARG A C 1
ATOM 654 O O . ARG A 1 89 ? -8.779 -8.293 -2.155 1.00 94.75 89 ARG A O 1
ATOM 661 N N . VAL A 1 90 ? -9.847 -8.211 -4.135 1.00 93.88 90 VAL A N 1
ATOM 662 C CA . VAL A 1 90 ? -10.853 -7.233 -3.720 1.00 93.88 90 VAL A CA 1
ATOM 663 C C . VAL A 1 90 ? -11.999 -7.996 -3.073 1.00 93.88 90 VAL A C 1
ATOM 665 O O . VAL A 1 90 ? -12.570 -8.899 -3.688 1.00 93.88 90 VAL A O 1
ATOM 668 N N . GLU A 1 91 ? -12.337 -7.658 -1.835 1.00 90.50 91 GLU A N 1
ATOM 669 C CA . GLU A 1 91 ? -13.500 -8.249 -1.189 1.00 90.50 91 GLU A CA 1
ATOM 670 C C . GLU A 1 91 ? -14.781 -7.744 -1.863 1.00 90.50 91 GLU A C 1
ATOM 672 O O . GLU A 1 91 ? -14.965 -6.548 -2.139 1.00 90.50 91 GLU A O 1
ATOM 677 N N . VAL A 1 92 ? -15.668 -8.686 -2.166 1.00 78.38 92 VAL A N 1
ATOM 678 C CA . VAL A 1 92 ? -17.019 -8.390 -2.634 1.00 78.38 92 VAL A CA 1
ATOM 679 C C . VAL A 1 92 ? -17.913 -8.410 -1.398 1.00 78.38 92 VAL A C 1
ATOM 681 O O . VAL A 1 92 ? -17.919 -9.434 -0.709 1.00 78.38 92 VAL A O 1
ATOM 684 N N . PRO A 1 93 ? -18.649 -7.323 -1.096 1.00 69.62 93 PRO A N 1
ATOM 685 C CA . PRO A 1 93 ? -19.581 -7.318 0.021 1.00 69.62 93 PRO A CA 1
ATOM 686 C C . PRO A 1 93 ? -20.523 -8.514 -0.105 1.00 69.62 93 PRO A C 1
ATOM 688 O O . PRO A 1 93 ? -21.145 -8.709 -1.152 1.00 69.62 93 PRO A O 1
ATOM 691 N N . ARG A 1 94 ? -20.603 -9.341 0.939 1.00 65.62 94 ARG A N 1
ATOM 692 C CA . ARG A 1 94 ? -21.647 -10.363 1.007 1.00 65.62 94 ARG A CA 1
ATOM 693 C C . ARG A 1 94 ? -22.976 -9.633 1.198 1.00 65.62 94 ARG A C 1
ATOM 695 O O . ARG A 1 94 ? -23.119 -8.899 2.172 1.00 65.62 94 ARG A O 1
ATOM 702 N N . ALA A 1 95 ? -23.865 -9.784 0.218 1.00 58.84 95 ALA A N 1
ATOM 703 C CA . ALA A 1 95 ? -25.248 -9.322 0.288 1.00 58.84 95 ALA A CA 1
ATOM 704 C C . ALA A 1 95 ? -26.020 -10.040 1.403 1.00 58.84 95 ALA A C 1
ATOM 706 O O . ALA A 1 95 ? -25.678 -11.214 1.686 1.00 58.84 95 ALA A O 1
#

pLDDT: mean 90.39, std 9.88, range [48.47, 97.56]

Foldseek 3Di:
DDPVVVVLVVVLVVLQVDPAAAEEEEAEQDPSCLVCQVSHQAYEHQYDDDCPDPSNVSCVVSVHQYAYDHPDDDDPPWDWDQDPVRDIDTDDDDD

Nearest PDB structures (foldseek):
  1j6u-assembly1_A  TM=5.694E-01  e=9.089E-01  Thermotoga maritima
  3wst-assembly2_D  TM=5.271E-01  e=1.466E+00  Caenorhabditis elegans
  2yxd-assembly1_A  TM=5.367E-01  e=2.063E+00  Methanocaldococcus jannaschii DSM 2661
  3wst-assembly14_Q  TM=5.224E-01  e=1.800E+00  Caenorhabditis elegans
  8iav-assembly1_D  TM=4.744E-01  e=3.108E+00  Streptococcus pneumoniae R6

Radius of gyration: 13.57 Å; Cα contacts (8 Å, |Δi|>4): 124; chains: 1; bounding box: 41×42×26 Å

Sequence (95 aa):
MNASASHIAELHAQVTAHAEPPVVVVDRPFAILAVLIGSVAGFVFRGPASMLCHLSIVLREHGVPAVSVPDFEVEQGRVLNLLGNGEVRVEVPRA

Solvent-accessible surface area (backbone atoms only — not comparable to full-atom values): 5905 Å² total; per-residue (Å²): 135,64,70,71,61,55,53,51,54,53,51,48,51,57,42,65,68,45,95,55,55,44,70,46,77,41,54,58,75,51,64,78,60,60,79,43,67,92,45,47,59,26,41,39,21,33,34,86,69,55,85,82,38,71,39,52,45,53,31,56,79,70,69,42,51,69,38,66,42,73,82,66,81,79,70,89,92,64,54,74,47,79,44,98,86,64,47,78,43,76,63,73,83,83,128

Mean predicted aligned error: 4.6 Å

Secondary structure (DSSP, 8-state):
--HHHHHHHHHHHHHHTSSSPPEEEESS--GGGGGGTTT-SEEEESS---TTSHHHHHHHHTT--EEE-TT----TT--EEE-TTS-EEEPPPP-